Protein AF-H2YXB6-F1 (afdb_monomer_lite)

Structure (mmCIF, N/CA/C/O backbone):
data_AF-H2YXB6-F1
#
_entry.id   AF-H2YXB6-F1
#
loop_
_atom_site.group_PDB
_atom_site.id
_atom_site.type_symbol
_atom_site.label_atom_id
_atom_site.label_alt_id
_atom_site.label_comp_id
_atom_site.label_asym_id
_atom_site.label_entity_id
_atom_site.label_seq_id
_atom_site.pdbx_PDB_ins_code
_atom_site.Cartn_x
_atom_site.Cartn_y
_atom_site.Cartn_z
_atom_site.occupancy
_atom_site.B_iso_or_equiv
_atom_site.auth_seq_id
_atom_site.auth_comp_id
_atom_site.auth_asym_id
_atom_site.auth_atom_id
_atom_site.pdbx_PDB_model_num
ATOM 1 N N . MET A 1 1 ? 23.582 -18.260 -29.327 1.00 61.09 1 MET A N 1
ATOM 2 C CA . MET A 1 1 ? 23.295 -17.232 -28.303 1.00 61.09 1 MET A CA 1
ATOM 3 C C . MET A 1 1 ? 22.100 -16.437 -28.789 1.00 61.09 1 MET A C 1
ATOM 5 O O . MET A 1 1 ? 22.142 -15.973 -29.921 1.00 61.09 1 MET A O 1
ATOM 9 N N . THR A 1 2 ? 21.042 -16.339 -27.988 1.00 71.88 2 THR A N 1
ATOM 10 C CA . THR A 1 2 ? 19.826 -15.595 -28.345 1.00 71.88 2 THR A CA 1
ATOM 11 C C . THR A 1 2 ? 19.766 -14.348 -27.481 1.00 71.88 2 THR A C 1
ATOM 13 O O . THR A 1 2 ? 19.884 -14.447 -26.263 1.00 71.88 2 THR A O 1
ATOM 16 N N . PHE A 1 3 ? 19.602 -13.185 -28.102 1.00 69.69 3 PHE A N 1
ATOM 17 C CA . PHE A 1 3 ? 19.441 -11.920 -27.395 1.00 69.69 3 PHE A CA 1
ATOM 18 C C . PHE A 1 3 ? 17.963 -11.538 -27.416 1.00 69.69 3 PHE A C 1
ATOM 20 O O . PHE A 1 3 ? 17.367 -11.431 -28.486 1.00 69.69 3 PHE A O 1
ATOM 27 N N . ALA A 1 4 ? 17.372 -11.356 -26.238 1.00 70.25 4 ALA A N 1
ATOM 28 C CA . ALA A 1 4 ? 16.024 -10.827 -26.094 1.00 70.25 4 ALA A CA 1
ATOM 29 C C . ALA A 1 4 ? 16.118 -9.343 -25.730 1.00 70.25 4 ALA A C 1
ATOM 31 O O . ALA A 1 4 ? 16.692 -8.990 -24.701 1.00 70.25 4 ALA A O 1
ATOM 32 N N . ALA A 1 5 ? 15.558 -8.481 -26.576 1.00 75.44 5 ALA A N 1
ATOM 33 C CA . ALA A 1 5 ? 15.409 -7.064 -26.283 1.00 75.44 5 ALA A CA 1
ATOM 34 C C . ALA A 1 5 ? 13.977 -6.816 -25.802 1.00 75.44 5 ALA A C 1
ATOM 36 O O . ALA A 1 5 ? 13.029 -6.921 -26.579 1.00 75.44 5 ALA A O 1
ATOM 37 N N . ILE A 1 6 ? 13.819 -6.508 -24.515 1.00 76.81 6 ILE A N 1
ATOM 38 C CA . ILE A 1 6 ? 12.532 -6.119 -23.935 1.00 76.81 6 ILE A CA 1
ATOM 39 C C . ILE A 1 6 ? 12.605 -4.625 -23.647 1.00 76.81 6 ILE A C 1
ATOM 41 O O . ILE A 1 6 ? 13.363 -4.192 -22.784 1.00 76.81 6 ILE A O 1
ATOM 45 N N . GLY A 1 7 ? 11.840 -3.837 -24.400 1.00 81.38 7 GLY A N 1
ATOM 46 C CA . GLY A 1 7 ? 11.783 -2.391 -24.210 1.00 81.38 7 GLY A CA 1
ATOM 47 C C . GLY A 1 7 ? 11.000 -2.003 -22.956 1.00 81.38 7 GLY A C 1
ATOM 48 O O . GLY A 1 7 ? 10.084 -2.721 -22.544 1.00 81.38 7 GLY A O 1
ATOM 49 N N . GLU A 1 8 ? 11.310 -0.826 -22.406 1.00 85.00 8 GLU A N 1
ATOM 50 C CA . GLU A 1 8 ? 10.636 -0.253 -21.230 1.00 85.00 8 GLU A CA 1
ATOM 51 C C . GLU A 1 8 ? 9.112 -0.205 -21.395 1.00 85.00 8 GLU A C 1
ATOM 53 O O . GLU A 1 8 ? 8.368 -0.480 -20.453 1.00 85.00 8 GLU A O 1
ATOM 58 N N . TYR A 1 9 ? 8.657 0.070 -22.623 1.00 87.56 9 TYR A N 1
ATOM 59 C CA . TYR A 1 9 ? 7.245 0.110 -22.995 1.00 87.56 9 TYR A CA 1
ATOM 60 C C . TYR A 1 9 ? 6.495 -1.162 -22.580 1.00 87.56 9 TYR A C 1
ATOM 62 O O . TYR A 1 9 ? 5.398 -1.074 -22.045 1.00 87.56 9 TYR A O 1
ATOM 70 N N . THR A 1 10 ? 7.113 -2.341 -22.715 1.00 86.12 10 THR A N 1
ATOM 71 C CA . THR A 1 10 ? 6.501 -3.624 -22.327 1.00 86.12 10 THR A CA 1
ATOM 72 C C . THR A 1 10 ? 6.133 -3.643 -20.843 1.00 86.12 10 THR A C 1
ATOM 74 O O . THR A 1 10 ? 5.030 -4.041 -20.467 1.00 86.12 10 THR A O 1
ATOM 77 N N . PHE A 1 11 ? 7.045 -3.176 -19.988 1.00 86.31 11 PHE A N 1
ATOM 78 C CA . PHE A 1 11 ? 6.834 -3.134 -18.544 1.00 86.31 11 PHE A CA 1
ATOM 79 C C . PHE A 1 11 ? 5.855 -2.030 -18.143 1.00 86.31 11 PHE A C 1
ATOM 81 O O . PHE A 1 11 ? 5.045 -2.241 -17.240 1.00 86.31 11 PHE A O 1
ATOM 88 N N . GLN A 1 12 ? 5.875 -0.887 -18.833 1.00 88.81 12 GLN A N 1
ATOM 89 C CA . GLN A 1 12 ? 4.898 0.181 -18.615 1.00 88.81 12 GLN A CA 1
ATOM 90 C C . GLN A 1 12 ? 3.479 -0.271 -18.979 1.00 88.81 12 GLN A C 1
ATOM 92 O O . GLN A 1 12 ? 2.558 -0.088 -18.185 1.00 88.81 12 GLN A O 1
ATOM 97 N N . THR A 1 13 ? 3.293 -0.929 -20.127 1.00 91.12 13 THR A N 1
ATOM 98 C CA . THR A 1 13 ? 1.994 -1.487 -20.529 1.00 91.12 13 THR A CA 1
ATOM 99 C C . THR A 1 13 ? 1.521 -2.562 -19.554 1.00 91.12 13 THR A C 1
ATOM 101 O O . THR A 1 13 ? 0.343 -2.588 -19.200 1.00 91.12 13 THR A O 1
ATOM 104 N N . TYR A 1 14 ? 2.426 -3.413 -19.064 1.00 89.81 14 TYR A N 1
ATOM 105 C CA . TYR A 1 14 ? 2.096 -4.399 -18.036 1.00 89.81 14 TYR A CA 1
ATOM 106 C C . TYR A 1 14 ? 1.635 -3.734 -16.730 1.00 89.81 14 TYR A C 1
ATOM 108 O O . TYR A 1 14 ? 0.565 -4.059 -16.217 1.00 89.81 14 TYR A O 1
ATOM 116 N N . GLY A 1 15 ? 2.383 -2.745 -16.227 1.00 89.69 15 GLY A N 1
ATOM 117 C CA . GLY A 1 15 ? 2.002 -1.974 -15.040 1.00 89.69 15 GLY A CA 1
ATOM 118 C C . GLY A 1 15 ? 0.654 -1.266 -15.206 1.00 89.69 15 GLY A C 1
ATOM 119 O O . GLY A 1 15 ? -0.193 -1.322 -14.313 1.00 89.69 15 GLY A O 1
ATOM 120 N N . TYR A 1 16 ? 0.416 -0.668 -16.374 1.00 93.25 16 TYR A N 1
ATOM 121 C CA . TYR A 1 16 ? -0.865 -0.055 -16.720 1.00 93.25 16 TYR A CA 1
ATOM 122 C C . TYR A 1 16 ? -2.009 -1.075 -16.747 1.00 93.25 16 TYR A C 1
ATOM 124 O O . TYR A 1 16 ? -3.095 -0.798 -16.237 1.00 93.25 16 TYR A O 1
ATOM 132 N N . SER A 1 17 ? -1.788 -2.267 -17.306 1.00 94.19 17 SER A N 1
ATOM 133 C CA . SER A 1 17 ? -2.789 -3.338 -17.342 1.00 94.19 17 SER A CA 1
ATOM 134 C C . SER A 1 17 ? -3.177 -3.800 -15.933 1.00 94.19 17 SER A C 1
ATOM 136 O O . SER A 1 17 ? -4.368 -3.912 -15.634 1.00 94.19 17 SER A O 1
ATOM 138 N N . LEU A 1 18 ? -2.199 -3.981 -15.038 1.00 92.75 18 LEU A N 1
ATOM 139 C CA . LEU A 1 18 ? -2.458 -4.329 -13.636 1.00 92.75 18 LEU A CA 1
ATOM 140 C C . LEU A 1 18 ? -3.262 -3.242 -12.916 1.00 92.75 18 LEU A C 1
ATOM 142 O O . LEU A 1 18 ? -4.223 -3.545 -12.206 1.00 92.75 18 LEU A O 1
ATOM 146 N N . TRP A 1 19 ? -2.882 -1.980 -13.111 1.00 93.94 19 TRP A N 1
ATOM 147 C CA . TRP A 1 19 ? -3.572 -0.838 -12.518 1.00 93.94 19 TRP A CA 1
ATOM 148 C C . TRP A 1 19 ? -5.009 -0.695 -13.038 1.00 93.94 19 TRP A C 1
ATOM 150 O O . TRP A 1 19 ? -5.952 -0.656 -12.249 1.00 93.94 19 TRP A O 1
ATOM 160 N N . SER A 1 20 ? -5.194 -0.686 -14.360 1.00 94.12 20 SER A N 1
ATOM 161 C CA . SER A 1 20 ? -6.508 -0.535 -15.005 1.00 94.12 20 SER A CA 1
ATOM 162 C C . SER A 1 20 ? -7.459 -1.691 -14.685 1.00 94.12 20 SER A C 1
ATOM 164 O O . SER A 1 20 ? -8.657 -1.473 -14.508 1.00 94.12 20 SER A O 1
ATOM 166 N N . SER A 1 21 ? -6.924 -2.902 -14.510 1.00 93.81 21 SER A N 1
ATOM 167 C CA . SER A 1 21 ? -7.684 -4.082 -14.073 1.00 93.81 21 SER A CA 1
ATOM 168 C C . SER A 1 21 ? -7.954 -4.109 -12.563 1.00 93.81 21 SER A C 1
ATOM 170 O O . SER A 1 21 ? -8.518 -5.081 -12.064 1.00 93.81 21 SER A O 1
ATOM 172 N N . LYS A 1 22 ? -7.556 -3.066 -11.817 1.00 91.69 22 LYS A N 1
ATOM 173 C CA . LYS A 1 22 ? -7.676 -2.956 -10.351 1.00 91.69 22 LYS A CA 1
ATOM 174 C C . LYS A 1 22 ? -6.973 -4.078 -9.581 1.00 91.69 22 LYS A C 1
ATOM 176 O O . LYS A 1 22 ? -7.301 -4.340 -8.430 1.00 91.69 22 LYS A O 1
ATOM 181 N N . LEU A 1 23 ? -5.969 -4.719 -10.178 1.00 90.94 23 LEU A N 1
ATOM 182 C CA . LEU A 1 23 ? -5.163 -5.739 -9.498 1.00 90.94 23 LEU A CA 1
ATOM 183 C C . LEU A 1 23 ? -4.173 -5.123 -8.497 1.00 90.94 23 LEU A C 1
ATOM 185 O O . LEU A 1 23 ? -3.653 -5.826 -7.637 1.00 90.94 23 LEU A O 1
ATOM 189 N N . LEU A 1 24 ? -3.942 -3.808 -8.579 1.00 90.19 24 LEU A N 1
ATOM 190 C CA . LEU A 1 24 ? -3.168 -3.024 -7.607 1.00 90.19 24 LEU A CA 1
ATOM 191 C C . LEU A 1 24 ? -4.044 -2.393 -6.502 1.00 90.19 24 LEU A C 1
ATOM 193 O O . LEU A 1 24 ? -3.605 -1.474 -5.810 1.00 90.19 24 LEU A O 1
ATOM 197 N N . ASP A 1 25 ? -5.280 -2.874 -6.352 1.00 93.62 25 ASP A N 1
ATOM 198 C CA . ASP A 1 25 ? -6.203 -2.529 -5.271 1.00 93.62 25 ASP A CA 1
ATOM 199 C C . ASP A 1 25 ? -6.288 -3.703 -4.286 1.00 93.62 25 ASP A C 1
ATOM 201 O O . ASP A 1 25 ? -7.024 -4.674 -4.474 1.00 93.62 25 ASP A O 1
ATOM 205 N N . ILE A 1 26 ? -5.458 -3.640 -3.251 1.00 92.75 26 ILE A N 1
ATOM 206 C CA . ILE A 1 26 ? -5.175 -4.748 -2.347 1.00 92.75 26 ILE A CA 1
ATOM 207 C C . ILE A 1 26 ? -5.850 -4.486 -1.006 1.00 92.75 26 ILE A C 1
ATOM 209 O O . ILE A 1 26 ? -5.532 -3.531 -0.296 1.00 92.75 26 ILE A O 1
ATOM 213 N N . TRP A 1 27 ? -6.738 -5.391 -0.610 1.00 92.81 27 TRP A N 1
ATOM 214 C CA . TRP A 1 27 ? -7.248 -5.449 0.755 1.00 92.81 27 TRP A CA 1
ATOM 215 C C . TRP A 1 27 ? -6.324 -6.307 1.611 1.00 92.81 27 TRP A C 1
ATOM 217 O O . TRP A 1 27 ? -6.126 -7.484 1.319 1.00 92.81 27 TRP A O 1
ATOM 227 N N . ILE A 1 28 ? -5.789 -5.732 2.688 1.00 89.19 28 ILE A N 1
ATOM 228 C CA . ILE A 1 28 ? -4.996 -6.485 3.658 1.00 89.19 28 ILE A CA 1
ATOM 229 C C . ILE A 1 28 ? -5.962 -7.258 4.548 1.00 89.19 28 ILE A C 1
ATOM 231 O O . ILE A 1 28 ? -6.602 -6.701 5.447 1.00 89.19 28 ILE A O 1
ATOM 235 N N . THR A 1 29 ? -6.075 -8.552 4.287 1.00 80.38 29 THR A N 1
ATOM 236 C CA . THR A 1 29 ? -6.902 -9.465 5.071 1.00 80.38 29 THR A CA 1
ATOM 237 C C . THR A 1 29 ? -6.117 -10.032 6.258 1.00 80.38 29 THR A C 1
ATOM 239 O O . THR A 1 29 ? -4.886 -10.006 6.308 1.00 80.38 29 THR A O 1
ATOM 242 N N . LYS A 1 30 ? -6.826 -10.546 7.271 1.00 76.62 30 LYS A N 1
ATOM 243 C CA . LYS A 1 30 ? -6.203 -11.052 8.511 1.00 76.62 30 LYS A CA 1
ATOM 244 C C . LYS A 1 30 ? -5.239 -12.215 8.270 1.00 76.62 30 LYS A C 1
ATOM 246 O O . LYS A 1 30 ? -4.326 -12.431 9.060 1.00 76.62 30 LYS A O 1
ATOM 251 N N . ASP A 1 31 ? -5.460 -12.992 7.221 1.00 78.94 31 ASP A N 1
ATOM 252 C CA . ASP A 1 31 ? -4.614 -14.107 6.801 1.00 78.94 31 ASP A CA 1
ATOM 253 C C . ASP A 1 31 ? -3.286 -13.657 6.180 1.00 78.94 31 ASP A C 1
ATOM 255 O O . ASP A 1 31 ? -2.302 -14.383 6.317 1.00 78.94 31 ASP A O 1
ATOM 259 N N . MET A 1 32 ? -3.221 -12.446 5.613 1.00 82.38 32 MET A N 1
ATOM 260 C CA . MET A 1 32 ? -1.979 -11.856 5.094 1.00 82.38 32 MET A CA 1
ATOM 261 C C . MET A 1 32 ? -1.051 -11.354 6.208 1.00 82.38 32 MET A C 1
ATOM 263 O O . MET A 1 32 ? 0.141 -11.149 5.986 1.00 82.38 32 MET A O 1
ATOM 267 N N . LEU A 1 33 ? -1.581 -11.148 7.417 1.00 82.88 33 LEU A N 1
ATOM 268 C CA . LEU A 1 33 ? -0.810 -10.656 8.552 1.00 82.88 33 LEU A CA 1
ATOM 269 C C . LEU A 1 33 ? -0.136 -11.810 9.319 1.00 82.88 33 LEU A C 1
ATOM 271 O O . LEU A 1 33 ? -0.756 -12.854 9.562 1.00 82.88 33 LEU A O 1
ATOM 275 N N . PRO A 1 34 ? 1.112 -11.623 9.796 1.00 84.00 34 PRO A N 1
ATOM 276 C CA . PRO A 1 34 ? 1.762 -12.586 10.680 1.00 84.00 34 PRO A CA 1
ATOM 277 C C . PRO A 1 34 ? 0.901 -12.877 11.916 1.00 84.00 34 PRO A C 1
ATOM 279 O O . PRO A 1 34 ? 0.184 -12.000 12.395 1.00 84.00 34 PRO A O 1
ATOM 282 N N . LYS A 1 35 ? 1.009 -14.084 12.498 1.00 83.75 35 LYS A N 1
ATOM 283 C CA . LYS A 1 35 ? 0.169 -14.532 13.638 1.00 83.75 35 LYS A CA 1
ATOM 284 C C . LYS A 1 35 ? 0.064 -13.502 14.776 1.00 83.75 35 LYS A C 1
ATOM 286 O O . LYS A 1 35 ? -1.021 -13.321 15.318 1.00 83.75 35 LYS A O 1
ATOM 291 N N . LYS A 1 36 ? 1.158 -12.794 15.081 1.00 81.88 36 LYS A N 1
ATOM 292 C CA . LYS A 1 36 ? 1.229 -11.735 16.107 1.00 81.88 36 LYS A CA 1
ATOM 293 C C . LYS A 1 36 ? 0.305 -10.536 15.828 1.00 81.88 36 LYS A C 1
ATOM 295 O O . LYS A 1 36 ? -0.140 -9.886 16.764 1.00 81.88 36 LYS A O 1
ATOM 300 N N . TYR A 1 37 ? 0.004 -10.265 14.560 1.00 79.25 37 TYR A N 1
ATOM 301 C CA . TYR A 1 37 ? -0.752 -9.103 14.090 1.00 79.25 37 TYR A CA 1
ATOM 302 C C . TYR A 1 37 ? -2.114 -9.474 13.481 1.00 79.25 37 TYR A C 1
ATOM 304 O O . TYR A 1 37 ? -2.800 -8.619 12.938 1.00 79.25 37 TYR A O 1
ATOM 312 N N . LYS A 1 38 ? -2.566 -10.730 13.586 1.00 77.75 38 LYS A N 1
ATOM 313 C CA . LYS A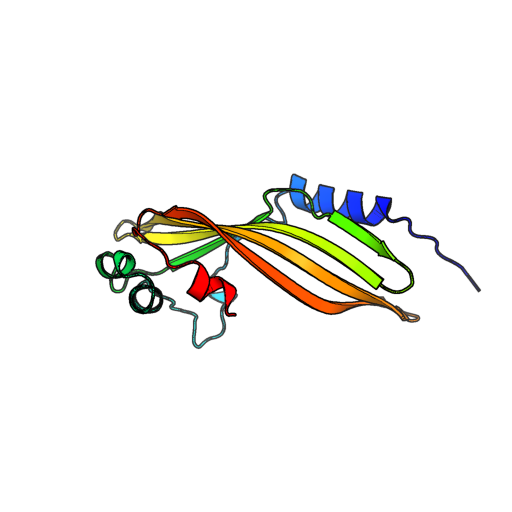 1 38 ? -3.858 -11.156 13.004 1.00 77.75 38 LYS A CA 1
ATOM 314 C C . LYS A 1 38 ? -5.075 -10.393 13.534 1.00 77.75 38 LYS A C 1
ATOM 316 O O . LYS A 1 38 ? -6.095 -10.315 12.853 1.00 77.75 38 LYS A O 1
ATOM 321 N N . ASN A 1 39 ? -4.967 -9.836 14.737 1.00 81.25 39 ASN A N 1
ATOM 322 C CA . ASN A 1 39 ? -6.027 -9.089 15.405 1.00 81.25 39 ASN A CA 1
ATOM 323 C C . ASN A 1 39 ? -5.583 -7.649 15.693 1.00 81.25 39 ASN A C 1
ATOM 325 O O . ASN A 1 39 ? -5.641 -7.205 16.837 1.00 81.25 39 ASN A O 1
ATOM 329 N N . ILE A 1 40 ? -5.114 -6.925 14.670 1.00 86.62 40 ILE A N 1
ATOM 330 C CA . ILE A 1 40 ? -4.865 -5.486 14.810 1.00 86.62 40 ILE A CA 1
ATOM 331 C C . ILE A 1 40 ? -6.184 -4.783 15.160 1.00 86.62 40 ILE A C 1
ATOM 333 O O . ILE A 1 40 ? -7.180 -4.872 14.434 1.00 86.62 40 ILE A O 1
ATOM 337 N N . THR A 1 41 ? -6.170 -4.060 16.276 1.00 89.88 41 THR A N 1
ATOM 338 C CA . THR A 1 41 ? -7.254 -3.180 16.709 1.00 89.88 41 THR A CA 1
ATOM 339 C C . THR A 1 41 ? -6.817 -1.722 16.651 1.00 89.88 41 THR A C 1
ATOM 341 O O . THR A 1 41 ? -5.628 -1.399 16.560 1.00 89.88 41 THR A O 1
ATOM 344 N N . ALA A 1 42 ? -7.792 -0.821 16.751 1.00 89.25 42 ALA A N 1
ATOM 345 C CA . ALA A 1 42 ? -7.570 0.616 16.858 1.00 89.25 42 ALA A CA 1
ATOM 346 C C . ALA A 1 42 ? -6.657 1.003 18.034 1.00 89.25 42 ALA A C 1
ATOM 348 O O . ALA A 1 42 ? -6.048 2.068 17.995 1.00 89.25 42 ALA A O 1
ATOM 349 N N . ASP A 1 43 ? -6.518 0.145 19.049 1.00 88.56 43 ASP A N 1
ATOM 350 C CA . ASP A 1 43 ? -5.688 0.404 20.230 1.00 88.56 43 ASP A CA 1
ATOM 351 C C . ASP A 1 43 ? -4.208 0.576 19.869 1.00 88.56 43 ASP A C 1
ATOM 353 O O . ASP A 1 43 ? -3.523 1.414 20.452 1.00 88.56 43 ASP A O 1
ATOM 357 N N . ILE A 1 44 ? -3.727 -0.156 18.857 1.00 86.75 44 ILE A N 1
ATOM 358 C CA . ILE A 1 44 ? -2.340 -0.050 18.387 1.00 86.75 44 ILE A CA 1
ATOM 359 C C . ILE A 1 44 ? -2.084 1.353 17.823 1.00 86.75 44 ILE A C 1
ATOM 361 O O . ILE A 1 44 ? -1.094 1.992 18.177 1.00 86.75 44 ILE A O 1
ATOM 365 N N . LEU A 1 45 ? -3.008 1.866 17.004 1.00 86.25 45 LEU A N 1
ATOM 366 C CA . LEU A 1 45 ? -2.902 3.209 16.430 1.00 86.25 45 LEU A CA 1
ATOM 367 C C . LEU A 1 45 ? -3.219 4.312 17.445 1.00 86.25 45 LEU A C 1
ATOM 369 O O . LEU A 1 45 ? -2.685 5.411 17.321 1.00 86.25 45 LEU A O 1
ATOM 373 N N . ALA A 1 46 ? -4.021 4.030 18.474 1.00 87.25 46 ALA A N 1
ATOM 374 C CA . ALA A 1 46 ? -4.370 4.986 19.525 1.00 87.25 46 ALA A CA 1
ATOM 375 C C . ALA A 1 46 ? -3.162 5.464 20.350 1.00 87.25 46 ALA A C 1
ATOM 377 O O . ALA A 1 46 ? -3.232 6.538 20.956 1.00 87.25 46 ALA A O 1
ATOM 378 N N . THR A 1 47 ? -2.065 4.699 20.350 1.00 83.94 47 THR A N 1
ATOM 379 C CA . THR A 1 47 ? -0.778 5.084 20.956 1.00 83.94 47 THR A CA 1
ATOM 380 C C . THR A 1 47 ? -0.129 6.265 20.229 1.00 83.94 47 THR A C 1
ATOM 382 O O . THR A 1 47 ? 0.502 7.102 20.866 1.00 83.94 47 THR A O 1
ATOM 385 N N . PHE A 1 48 ? -0.315 6.363 18.910 1.00 82.81 48 PHE A N 1
ATOM 386 C CA . PHE A 1 48 ? 0.325 7.376 18.061 1.00 82.81 48 PHE A CA 1
ATOM 387 C C . PHE A 1 48 ? -0.645 8.476 17.618 1.00 82.81 48 PHE A C 1
ATOM 389 O O . PHE A 1 48 ? -0.261 9.630 17.455 1.00 82.81 48 PHE A O 1
ATOM 396 N N . ILE A 1 49 ? -1.916 8.123 17.427 1.00 86.62 49 ILE A N 1
ATOM 397 C CA . ILE A 1 49 ? -2.962 8.996 16.900 1.00 86.62 49 ILE A CA 1
ATOM 398 C C . ILE A 1 49 ? -4.131 8.971 17.884 1.00 86.62 49 ILE A C 1
ATOM 400 O O . ILE A 1 49 ? -4.938 8.039 17.912 1.00 86.62 49 ILE A O 1
ATOM 404 N N . MET A 1 50 ? -4.250 10.026 18.694 1.00 85.75 50 MET A N 1
ATOM 405 C CA . MET A 1 50 ? -5.219 10.072 19.795 1.00 85.75 50 MET A CA 1
ATOM 406 C C . MET A 1 50 ? -6.671 9.851 19.355 1.00 85.75 50 MET A C 1
ATOM 408 O O . MET A 1 50 ? -7.450 9.277 20.115 1.00 85.75 50 MET A O 1
ATOM 412 N N . GLY A 1 51 ? -7.056 10.244 18.137 1.00 86.62 51 GLY A N 1
ATOM 413 C CA . GLY A 1 51 ? -8.429 10.060 17.668 1.00 86.62 51 GLY A CA 1
ATOM 414 C C . GLY A 1 51 ? -8.847 8.610 17.436 1.00 86.62 51 GLY A C 1
ATOM 415 O O . GLY A 1 51 ? -10.044 8.373 17.290 1.00 86.62 51 GLY A O 1
ATOM 416 N N . PHE A 1 52 ? -7.929 7.636 17.464 1.00 89.62 52 PHE A N 1
ATOM 417 C CA . PHE A 1 52 ? -8.293 6.213 17.493 1.00 89.62 52 PHE A CA 1
ATOM 418 C C . PHE A 1 52 ? -8.764 5.736 18.875 1.00 89.62 52 PHE A C 1
ATOM 420 O O . PHE A 1 52 ? -9.435 4.708 18.949 1.00 89.62 52 PHE A O 1
ATOM 427 N N . LYS A 1 53 ? -8.531 6.496 19.961 1.00 90.75 53 LYS A N 1
ATOM 428 C CA . LYS A 1 53 ? -9.019 6.142 21.312 1.00 90.75 53 LYS A CA 1
ATOM 429 C C . LYS A 1 53 ? -10.543 5.972 21.370 1.00 90.75 53 LYS A C 1
ATOM 431 O O . LYS A 1 53 ? -11.030 5.136 22.125 1.00 90.75 53 LYS A O 1
ATOM 436 N N . LYS A 1 54 ? -11.301 6.705 20.541 1.00 90.56 54 LYS A N 1
ATOM 437 C CA . LYS A 1 54 ? -12.772 6.578 20.446 1.00 90.56 54 LYS A CA 1
ATOM 438 C C . LYS A 1 54 ? -13.241 5.245 19.848 1.00 90.56 54 LYS A C 1
ATOM 440 O O . LYS A 1 54 ? -14.406 4.888 19.976 1.00 90.56 54 LYS A O 1
ATOM 445 N N . PHE A 1 55 ? -12.336 4.504 19.211 1.00 90.31 55 PHE A N 1
ATOM 446 C CA . PHE A 1 55 ? -12.595 3.213 18.580 1.00 90.31 55 PHE A CA 1
ATOM 447 C C . PHE A 1 55 ? -11.943 2.049 19.339 1.00 90.31 55 PHE A C 1
ATOM 449 O O . PHE A 1 55 ? -11.658 1.016 18.741 1.00 90.31 55 PHE A O 1
ATOM 456 N N . LYS A 1 56 ? -11.705 2.201 20.647 1.00 90.31 56 LYS A N 1
ATOM 457 C CA . LYS A 1 56 ? -11.037 1.202 21.493 1.00 90.31 56 LYS A CA 1
ATOM 458 C C . LYS A 1 56 ? -11.565 -0.223 21.262 1.00 90.31 56 LYS A C 1
ATOM 460 O O . LYS A 1 56 ? -12.779 -0.439 21.231 1.00 90.31 56 LYS A O 1
ATOM 465 N N . GLY A 1 57 ? -10.660 -1.186 21.083 1.00 89.50 57 GLY A N 1
ATOM 466 C CA . GLY A 1 57 ? -10.981 -2.599 20.840 1.00 89.50 57 GLY A CA 1
ATOM 467 C C . GLY A 1 57 ? -11.626 -2.916 19.483 1.00 89.50 57 GLY A C 1
ATOM 468 O O . GLY A 1 57 ? -11.942 -4.078 19.219 1.00 89.50 57 GLY A O 1
ATOM 469 N N . ARG A 1 58 ? -11.842 -1.927 18.603 1.00 91.31 58 ARG A N 1
ATOM 470 C CA . ARG A 1 58 ? -12.417 -2.167 17.271 1.00 91.31 58 ARG A CA 1
ATOM 471 C C . ARG A 1 58 ? -11.360 -2.717 16.311 1.00 91.31 58 ARG A C 1
ATOM 473 O O . ARG A 1 58 ? -10.246 -2.192 16.301 1.00 91.31 58 ARG A O 1
ATOM 480 N N . PRO A 1 59 ? -11.691 -3.723 15.482 1.00 91.81 59 PRO A N 1
ATOM 481 C CA . PRO A 1 59 ? -10.786 -4.211 14.447 1.00 91.81 59 PRO A CA 1
ATOM 482 C C . PRO A 1 59 ? -10.472 -3.130 13.414 1.00 91.81 59 PRO A C 1
ATOM 484 O O . PRO A 1 59 ? -11.344 -2.323 13.071 1.00 91.81 59 PRO A O 1
ATOM 487 N N . LEU A 1 60 ? -9.247 -3.161 12.893 1.00 91.44 60 LEU A N 1
ATOM 488 C CA . LEU A 1 60 ? -8.854 -2.372 11.731 1.00 91.44 60 LEU A CA 1
ATOM 489 C C . LEU A 1 60 ? -8.769 -3.246 10.486 1.00 91.44 60 LEU A C 1
ATOM 491 O O . LEU A 1 60 ? -8.384 -4.413 10.551 1.00 91.44 60 LEU A O 1
ATOM 495 N N . GLU A 1 61 ? -9.085 -2.642 9.352 1.00 91.81 61 GLU A N 1
ATOM 496 C CA . GLU A 1 61 ? -8.813 -3.186 8.029 1.00 91.81 61 GLU A CA 1
ATOM 497 C C . GLU A 1 61 ? -8.066 -2.144 7.207 1.00 91.81 61 GLU A C 1
ATOM 499 O O . GLU A 1 61 ? -8.306 -0.942 7.342 1.00 91.81 61 GLU A O 1
ATOM 504 N N . PHE A 1 62 ? -7.175 -2.609 6.341 1.00 93.19 62 PHE A N 1
ATOM 505 C CA . PHE A 1 62 ? -6.370 -1.739 5.499 1.00 93.19 62 PHE A CA 1
ATOM 506 C C . PHE A 1 62 ? -6.621 -2.069 4.037 1.00 93.19 62 PHE A C 1
ATOM 508 O O . PHE A 1 62 ? -6.794 -3.231 3.665 1.00 93.19 62 PHE A O 1
ATOM 515 N N . ARG A 1 63 ? -6.619 -1.036 3.206 1.00 94.56 63 ARG A N 1
ATOM 516 C CA . ARG A 1 63 ? -6.676 -1.150 1.755 1.00 94.56 63 ARG A CA 1
ATOM 517 C C . ARG A 1 63 ? -5.563 -0.300 1.177 1.00 94.56 63 ARG A C 1
ATOM 519 O O . ARG A 1 63 ? -5.429 0.863 1.546 1.00 94.56 63 ARG A O 1
ATOM 526 N N . ILE A 1 64 ? -4.783 -0.885 0.289 1.00 93.94 64 ILE A N 1
ATOM 527 C CA . ILE A 1 64 ? -3.753 -0.200 -0.477 1.00 93.94 64 ILE A CA 1
ATOM 528 C C . ILE A 1 64 ? -4.272 -0.104 -1.901 1.00 93.94 64 ILE A C 1
ATOM 530 O O . ILE A 1 64 ? -4.590 -1.124 -2.500 1.00 93.94 64 ILE A O 1
ATOM 534 N N . ASN A 1 65 ? -4.367 1.103 -2.438 1.00 94.50 65 ASN A N 1
ATOM 535 C CA . ASN A 1 65 ? -4.855 1.322 -3.791 1.00 94.50 65 ASN A CA 1
ATOM 536 C C . ASN A 1 65 ? -3.869 2.185 -4.572 1.00 94.50 65 ASN A C 1
ATOM 538 O O . ASN A 1 65 ? -3.626 3.325 -4.184 1.00 94.50 65 ASN A O 1
ATOM 542 N N . ALA A 1 66 ? -3.333 1.677 -5.679 1.00 94.19 66 ALA A N 1
ATOM 543 C CA . ALA A 1 66 ? -2.518 2.489 -6.577 1.00 94.19 66 ALA A CA 1
ATOM 544 C C . ALA A 1 66 ? -3.373 3.584 -7.241 1.00 94.19 66 ALA A C 1
ATOM 546 O O . ALA A 1 66 ? -4.326 3.298 -7.970 1.00 94.19 66 ALA A O 1
ATOM 547 N N . THR A 1 67 ? -3.043 4.853 -6.996 1.00 94.00 67 THR A N 1
ATOM 548 C CA . THR A 1 67 ? -3.809 5.989 -7.534 1.00 94.00 67 THR A CA 1
ATOM 549 C C . THR A 1 67 ? -3.478 6.269 -8.988 1.00 94.00 67 THR A C 1
ATOM 551 O O . THR A 1 67 ? -4.345 6.735 -9.720 1.00 94.00 67 THR A O 1
ATOM 554 N N . ASN A 1 68 ? -2.256 5.936 -9.401 1.00 93.25 68 ASN A N 1
ATOM 555 C CA . ASN A 1 68 ? -1.752 6.095 -10.758 1.00 93.25 68 ASN A CA 1
ATOM 556 C C . ASN A 1 68 ? -1.058 4.803 -11.230 1.00 93.25 68 ASN A C 1
ATOM 558 O O . ASN A 1 68 ? -0.626 4.001 -10.393 1.00 93.25 68 ASN A O 1
ATOM 562 N N . PRO A 1 69 ? -0.931 4.589 -12.555 1.00 92.50 69 PRO A N 1
ATOM 563 C CA . PRO A 1 69 ? -0.125 3.501 -13.094 1.00 92.50 69 PRO A CA 1
ATOM 564 C C . PRO A 1 69 ? 1.316 3.548 -12.560 1.00 92.50 69 PRO A C 1
ATOM 566 O O . PRO A 1 69 ? 1.880 4.641 -12.446 1.00 92.50 69 PRO A O 1
ATOM 569 N N . PRO A 1 70 ? 1.950 2.392 -12.289 1.00 91.62 70 PRO A N 1
ATOM 570 C CA . PRO A 1 70 ? 3.371 2.344 -11.977 1.00 91.62 70 PRO A CA 1
ATOM 571 C C . PRO A 1 70 ? 4.196 2.969 -13.098 1.00 91.62 70 PRO A C 1
ATOM 573 O O . PRO A 1 70 ? 4.005 2.647 -14.272 1.00 91.62 70 PRO A O 1
ATOM 576 N N . SER A 1 71 ? 5.159 3.805 -12.733 1.00 90.88 71 SER A N 1
ATOM 577 C CA . SER A 1 71 ? 6.193 4.268 -13.659 1.00 90.88 71 SER A CA 1
ATOM 578 C C . SER A 1 71 ? 7.402 3.344 -13.558 1.00 90.88 71 SER A C 1
ATOM 580 O O . SER A 1 71 ? 7.822 2.999 -12.455 1.00 90.88 71 SER A O 1
ATOM 582 N N . LEU A 1 72 ? 7.954 2.933 -14.699 1.00 88.94 72 LEU A N 1
ATOM 583 C CA . LEU A 1 72 ? 9.196 2.164 -14.777 1.00 88.94 72 LEU A CA 1
ATOM 584 C C . LEU A 1 72 ? 10.165 2.840 -15.743 1.00 88.94 72 LEU A C 1
ATOM 586 O O . LEU A 1 72 ? 9.762 3.226 -16.844 1.00 88.94 72 LEU A O 1
ATOM 590 N N . SER A 1 73 ? 11.429 2.936 -15.335 1.00 88.62 73 SER A N 1
ATOM 591 C CA . SER A 1 73 ? 12.540 3.371 -16.182 1.00 88.62 73 SER A CA 1
ATOM 592 C C . SER A 1 73 ? 13.774 2.498 -15.967 1.00 88.62 73 SER A C 1
ATOM 594 O O . SER A 1 73 ? 14.049 2.034 -14.856 1.00 88.62 73 SER A O 1
ATOM 596 N N . PHE A 1 74 ? 14.516 2.267 -17.041 1.00 85.69 74 PHE A N 1
ATOM 597 C CA . PHE A 1 74 ? 15.684 1.403 -17.100 1.00 85.69 74 PHE A CA 1
ATOM 598 C C . PHE A 1 74 ? 16.915 2.264 -17.396 1.00 85.69 74 PHE A C 1
ATOM 600 O O . PHE A 1 74 ? 17.055 2.862 -18.458 1.00 85.69 74 PHE A O 1
ATOM 607 N N . GLY A 1 75 ? 17.816 2.347 -16.423 1.00 81.94 75 GLY A N 1
ATOM 608 C CA . GLY A 1 75 ? 19.163 2.880 -16.594 1.00 81.94 75 GLY A CA 1
ATOM 609 C C . GLY A 1 75 ? 20.178 1.769 -16.863 1.00 81.94 75 GLY A C 1
ATOM 610 O O . GLY A 1 75 ? 19.825 0.597 -17.009 1.00 81.94 75 GLY A O 1
ATOM 611 N N . ASP A 1 76 ? 21.465 2.122 -16.878 1.00 78.25 76 ASP A N 1
ATOM 612 C CA . ASP A 1 76 ? 22.536 1.130 -17.000 1.00 78.25 76 ASP A CA 1
ATOM 613 C C . ASP A 1 76 ? 22.553 0.219 -15.760 1.00 78.25 76 ASP A C 1
ATOM 615 O O . ASP A 1 76 ? 22.925 0.636 -14.663 1.00 78.25 76 ASP A O 1
ATOM 619 N N . LYS A 1 77 ? 22.074 -1.021 -15.935 1.00 76.75 77 LYS A N 1
ATOM 620 C CA . LYS A 1 77 ? 21.929 -2.086 -14.917 1.00 76.75 77 LYS A CA 1
ATOM 621 C C . LYS A 1 77 ? 20.962 -1.805 -13.762 1.00 76.75 77 LYS A C 1
ATOM 623 O O . LYS A 1 77 ? 20.753 -2.704 -12.948 1.00 76.75 77 LYS A O 1
ATOM 628 N N . VAL A 1 78 ? 20.348 -0.624 -13.712 1.00 85.25 78 VAL A N 1
ATOM 629 C CA . VAL A 1 78 ? 19.423 -0.209 -12.649 1.00 85.25 78 VAL A CA 1
ATOM 630 C C . VAL A 1 78 ? 18.025 -0.004 -13.217 1.00 85.25 78 VAL A C 1
ATOM 632 O O . VAL A 1 78 ? 17.841 0.671 -14.222 1.00 85.25 78 VAL A O 1
ATOM 635 N N . VAL A 1 79 ? 17.025 -0.538 -12.533 1.00 87.75 79 VAL A N 1
ATOM 636 C CA . VAL A 1 79 ? 15.605 -0.328 -12.799 1.00 87.75 79 VAL A CA 1
ATOM 637 C C . VAL A 1 79 ? 15.031 0.526 -11.689 1.00 87.75 79 VAL A C 1
ATOM 639 O O . VAL A 1 79 ? 15.186 0.201 -10.513 1.00 87.75 79 VAL A O 1
ATOM 642 N N . ASN A 1 80 ? 14.359 1.607 -12.067 1.00 90.25 80 ASN A N 1
ATOM 643 C CA . ASN A 1 80 ? 13.651 2.483 -11.150 1.00 90.25 80 ASN A CA 1
ATOM 644 C C . ASN A 1 80 ? 12.149 2.302 -11.337 1.00 90.25 80 ASN A C 1
ATOM 646 O O . ASN A 1 80 ? 11.651 2.243 -12.461 1.00 90.25 80 ASN A O 1
ATOM 650 N N . VAL A 1 81 ? 11.432 2.239 -10.223 1.00 90.75 81 VAL A N 1
ATOM 651 C CA . VAL A 1 81 ? 9.982 2.086 -10.175 1.00 90.75 81 VAL A CA 1
ATOM 652 C C . VAL A 1 81 ? 9.408 3.190 -9.301 1.00 90.75 81 VAL A C 1
ATOM 654 O O . VAL A 1 81 ? 9.798 3.334 -8.144 1.00 90.75 81 VAL A O 1
ATOM 657 N N . GLY A 1 82 ? 8.479 3.969 -9.843 1.00 92.56 82 GLY A N 1
ATOM 658 C CA . GLY A 1 82 ? 7.702 4.952 -9.096 1.00 92.56 82 GLY A CA 1
ATOM 659 C C . GLY A 1 82 ? 6.265 4.478 -8.926 1.00 92.56 82 GLY A C 1
ATOM 660 O O . GLY A 1 82 ? 5.613 4.101 -9.901 1.00 92.56 82 GLY A O 1
ATOM 661 N N . LEU A 1 83 ? 5.776 4.510 -7.691 1.00 92.69 83 LEU A N 1
ATOM 662 C CA . LEU A 1 83 ? 4.426 4.109 -7.318 1.00 92.69 83 LEU A CA 1
ATOM 663 C C . LEU A 1 83 ? 3.765 5.223 -6.517 1.00 92.69 83 LEU A C 1
ATOM 665 O O . LEU A 1 83 ? 4.330 5.726 -5.550 1.00 92.69 83 LEU A O 1
ATOM 669 N N . GLU A 1 84 ? 2.539 5.558 -6.891 1.00 94.62 84 GLU A N 1
ATOM 670 C CA . GLU A 1 84 ? 1.674 6.426 -6.104 1.00 94.62 84 GLU A CA 1
ATOM 671 C C . GLU A 1 84 ? 0.485 5.612 -5.616 1.00 94.62 84 GLU A C 1
ATOM 673 O O . GLU A 1 84 ? -0.217 4.972 -6.406 1.00 94.62 84 GLU A O 1
ATOM 678 N N . LEU A 1 85 ? 0.283 5.601 -4.304 1.00 94.94 85 LEU A N 1
ATOM 679 C CA . LEU A 1 85 ? -0.699 4.745 -3.660 1.00 94.94 85 LEU A CA 1
ATOM 680 C C . LEU A 1 85 ? -1.400 5.461 -2.514 1.00 94.94 85 LEU A C 1
ATOM 682 O O . LEU A 1 85 ? -0.830 6.313 -1.843 1.00 94.94 85 LEU A O 1
ATOM 686 N N . ASP A 1 86 ? -2.647 5.085 -2.283 1.00 95.38 86 ASP A N 1
ATOM 687 C CA . ASP A 1 86 ? -3.419 5.485 -1.121 1.00 95.38 86 ASP A CA 1
ATOM 688 C C . ASP A 1 86 ? -3.504 4.304 -0.156 1.00 95.38 86 ASP A C 1
ATOM 690 O O . ASP A 1 86 ? -3.895 3.196 -0.530 1.00 95.38 86 ASP A O 1
ATOM 694 N N . VAL A 1 87 ? -3.144 4.550 1.099 1.00 93.75 87 VAL A N 1
ATOM 695 C CA . VAL A 1 87 ? -3.305 3.632 2.223 1.00 93.75 87 VAL A CA 1
ATOM 696 C C . VAL A 1 87 ? -4.521 4.085 3.018 1.00 93.75 87 VAL A C 1
ATOM 698 O O . VAL A 1 87 ? -4.494 5.079 3.750 1.00 93.75 87 VAL A O 1
ATOM 701 N N . LEU A 1 88 ? -5.609 3.339 2.865 1.00 95.12 88 LEU A N 1
ATOM 702 C CA . LEU A 1 88 ? -6.876 3.589 3.528 1.00 95.12 88 LEU A CA 1
ATOM 703 C C . LEU A 1 88 ? -7.000 2.685 4.751 1.00 95.12 88 LEU A C 1
ATOM 705 O O . LEU A 1 88 ? -6.955 1.459 4.642 1.00 95.12 88 LEU A O 1
ATOM 709 N N . THR A 1 89 ? -7.215 3.299 5.908 1.00 93.50 89 THR A N 1
ATOM 710 C CA . THR A 1 89 ? -7.428 2.602 7.176 1.00 93.50 89 THR A CA 1
ATOM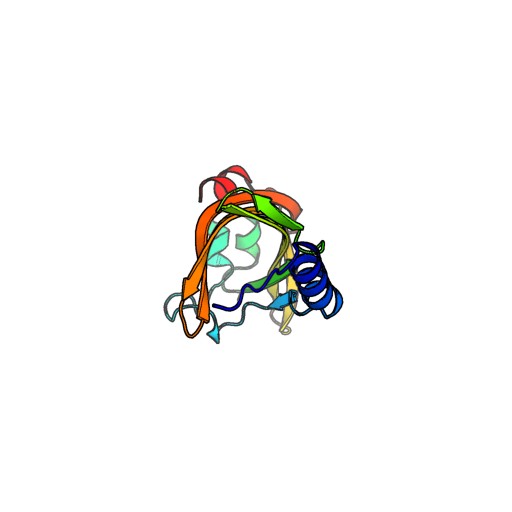 711 C C . THR A 1 89 ? -8.892 2.697 7.566 1.00 93.50 89 THR A C 1
ATOM 713 O O . THR A 1 89 ? -9.426 3.784 7.815 1.00 93.50 89 THR A O 1
ATOM 716 N N . TYR A 1 90 ? -9.535 1.541 7.667 1.00 94.25 90 TYR A N 1
ATOM 717 C CA . TYR A 1 90 ? -10.927 1.393 8.054 1.00 94.25 90 TYR A CA 1
ATOM 718 C C . TYR A 1 90 ? -11.043 0.849 9.473 1.00 94.25 90 TYR A C 1
ATOM 720 O O . TYR A 1 90 ? -10.328 -0.069 9.866 1.00 94.25 90 TYR A O 1
ATOM 728 N N . VAL A 1 91 ? -11.993 1.386 10.230 1.00 93.81 91 VAL A N 1
ATOM 729 C CA . VAL A 1 91 ? -12.434 0.831 11.511 1.00 93.81 91 VAL A CA 1
ATOM 730 C C . VAL A 1 91 ? -13.713 0.040 11.271 1.00 93.81 91 VAL A C 1
ATOM 732 O O . VAL A 1 91 ? -14.667 0.564 10.690 1.00 93.81 91 VAL A O 1
ATOM 735 N N . VAL A 1 92 ? -13.759 -1.205 11.742 1.00 92.56 92 VAL A N 1
ATOM 736 C CA . VAL A 1 92 ? -14.969 -2.035 11.668 1.00 92.56 92 VAL A CA 1
ATOM 737 C C . VAL A 1 92 ? -15.876 -1.716 12.858 1.00 92.56 92 VAL A C 1
ATOM 739 O O . VAL A 1 92 ? -15.532 -1.979 14.015 1.00 92.56 92 VAL A O 1
ATOM 742 N N . LEU A 1 93 ? -17.038 -1.123 12.581 1.00 91.81 93 LEU A N 1
ATOM 743 C CA . LEU A 1 93 ? -18.022 -0.723 13.588 1.00 91.81 93 LEU A CA 1
ATOM 744 C C . LEU A 1 93 ? -18.827 -1.923 14.125 1.00 91.81 93 LEU A C 1
ATOM 746 O O . LEU A 1 93 ? -18.731 -3.044 13.632 1.00 91.81 93 LEU A O 1
ATOM 750 N N . ALA A 1 94 ? -19.638 -1.696 15.166 1.00 90.12 94 ALA A N 1
ATOM 751 C CA . ALA A 1 94 ? -20.428 -2.751 15.819 1.00 90.12 94 ALA A CA 1
ATOM 752 C C . ALA A 1 94 ? -21.414 -3.452 14.874 1.00 90.12 94 ALA A C 1
ATOM 754 O O . ALA A 1 94 ? -21.597 -4.662 14.946 1.00 90.12 94 ALA A O 1
ATOM 755 N N . ASN A 1 95 ? -22.001 -2.689 13.956 1.00 92.12 95 ASN A N 1
ATOM 756 C CA . ASN A 1 95 ? -22.882 -3.167 12.892 1.00 92.12 95 ASN A CA 1
ATOM 757 C C . ASN A 1 95 ? -22.113 -3.789 11.707 1.00 92.12 95 ASN A C 1
ATOM 759 O O . ASN A 1 95 ? -22.703 -4.014 10.656 1.00 92.12 95 ASN A O 1
ATOM 763 N N . LYS A 1 96 ? -20.804 -4.043 11.860 1.00 88.44 96 LYS A N 1
ATOM 764 C CA . LYS A 1 96 ? -19.891 -4.569 10.833 1.00 88.44 96 LYS A CA 1
ATOM 765 C C . LYS A 1 96 ? -19.694 -3.654 9.618 1.00 88.44 96 LYS A C 1
ATOM 767 O O . LYS A 1 96 ? -19.100 -4.089 8.633 1.00 88.44 96 LYS A O 1
ATOM 772 N N . THR A 1 97 ? -20.132 -2.393 9.666 1.00 93.38 97 THR A N 1
ATOM 773 C CA . THR A 1 97 ? -19.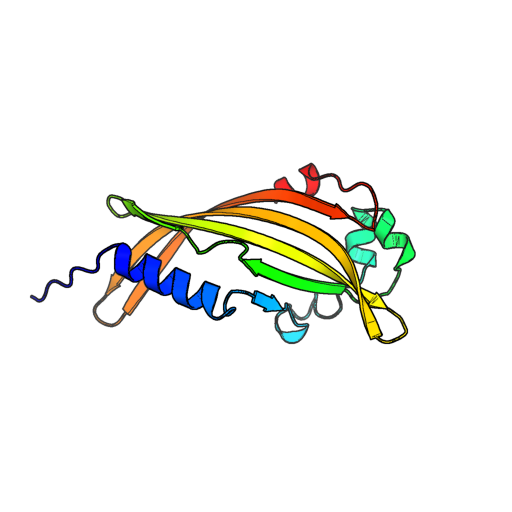818 -1.441 8.595 1.00 93.38 97 THR A CA 1
ATOM 774 C C . THR A 1 97 ? -18.379 -0.947 8.716 1.00 93.38 97 THR A C 1
ATOM 776 O O . THR A 1 97 ? -17.822 -0.840 9.812 1.00 93.38 97 THR A O 1
ATOM 779 N N . LYS A 1 98 ? -17.760 -0.651 7.569 1.00 93.25 98 LYS A N 1
ATOM 780 C CA . LYS A 1 98 ? -16.399 -0.113 7.496 1.00 93.25 98 LYS A CA 1
ATOM 781 C C . LYS A 1 98 ? -16.459 1.411 7.514 1.00 93.25 98 LYS A C 1
ATOM 783 O O . LYS A 1 98 ? -17.014 2.019 6.603 1.00 93.25 98 LYS A O 1
ATOM 788 N N . PHE A 1 99 ? -15.879 2.025 8.536 1.00 94.44 99 PHE A N 1
ATOM 789 C CA . PHE A 1 99 ? -15.739 3.474 8.634 1.00 94.44 99 PHE A CA 1
ATOM 790 C C . PHE A 1 99 ? -14.327 3.885 8.219 1.00 94.44 99 PHE A C 1
ATOM 792 O O . PHE A 1 99 ? -13.361 3.434 8.832 1.00 94.44 99 PHE A O 1
ATOM 799 N N . LEU A 1 100 ? -14.190 4.729 7.191 1.00 94.69 100 LEU A N 1
ATOM 800 C CA . LEU A 1 100 ? -12.884 5.234 6.760 1.00 94.69 100 LEU A CA 1
ATOM 801 C C . LEU A 1 100 ? -12.345 6.215 7.807 1.00 94.69 100 LEU A C 1
ATOM 803 O O . LEU A 1 100 ? -12.797 7.354 7.904 1.00 94.69 100 LEU A O 1
ATOM 807 N N . ALA A 1 101 ? -11.383 5.760 8.604 1.00 92.88 101 ALA A N 1
ATOM 808 C CA . ALA A 1 101 ? -10.816 6.542 9.693 1.00 92.88 101 ALA A CA 1
ATOM 809 C C . ALA A 1 101 ? -9.694 7.469 9.210 1.00 92.88 101 ALA A C 1
ATOM 811 O O . ALA A 1 101 ? -9.549 8.578 9.725 1.00 92.88 101 ALA A O 1
ATOM 812 N N . MET A 1 102 ? -8.910 7.021 8.229 1.00 93.69 102 MET A N 1
ATOM 813 C CA . MET A 1 102 ? -7.726 7.723 7.739 1.00 93.69 102 MET A CA 1
ATOM 814 C C . MET A 1 102 ? -7.424 7.315 6.294 1.00 93.69 102 MET A C 1
ATOM 816 O O . MET A 1 102 ? -7.539 6.138 5.956 1.00 93.69 102 MET A O 1
ATOM 820 N N . ASN A 1 103 ? -7.016 8.278 5.469 1.00 94.62 103 ASN A N 1
ATOM 821 C CA . ASN A 1 103 ? -6.474 8.054 4.133 1.00 94.62 103 ASN A CA 1
ATOM 822 C C . ASN A 1 103 ? -5.123 8.768 4.004 1.00 94.62 103 ASN A C 1
ATOM 824 O O . ASN A 1 103 ? -5.048 10.001 4.082 1.00 94.62 103 ASN A O 1
ATOM 828 N N . LEU A 1 104 ? -4.071 7.981 3.808 1.00 92.81 104 LEU A N 1
ATOM 829 C CA . LEU A 1 104 ? -2.715 8.457 3.579 1.00 92.81 104 LEU A CA 1
ATOM 830 C C . LEU A 1 104 ? -2.367 8.274 2.112 1.00 92.81 104 LEU A C 1
ATOM 832 O O . LEU A 1 104 ? -2.557 7.196 1.568 1.00 92.81 104 LEU A O 1
ATOM 836 N N . HIS A 1 105 ? -1.803 9.297 1.498 1.00 94.62 105 HIS A N 1
ATOM 837 C CA . HIS A 1 105 ? -1.195 9.190 0.188 1.00 94.62 105 HIS A CA 1
ATOM 838 C C . HIS A 1 105 ? 0.298 8.931 0.342 1.00 94.62 105 HIS A C 1
ATOM 840 O O . HIS A 1 105 ? 0.968 9.649 1.084 1.00 94.62 105 HIS A O 1
ATOM 846 N N . ALA A 1 106 ? 0.820 7.933 -0.355 1.00 93.00 106 ALA A N 1
ATOM 847 C CA . ALA A 1 106 ? 2.229 7.606 -0.375 1.00 93.00 106 ALA A CA 1
ATOM 848 C C . ALA A 1 106 ? 2.777 7.705 -1.796 1.00 93.00 106 ALA A C 1
ATOM 850 O O . ALA A 1 106 ? 2.203 7.163 -2.744 1.00 93.00 106 ALA A O 1
ATOM 851 N N . VAL A 1 107 ? 3.925 8.361 -1.914 1.00 93.69 107 VAL A N 1
ATOM 852 C CA . VAL A 1 107 ? 4.749 8.351 -3.119 1.00 93.69 107 VAL A CA 1
ATOM 853 C C . VAL A 1 107 ? 5.973 7.506 -2.808 1.00 93.69 107 VAL A C 1
ATOM 855 O O . VAL A 1 107 ? 6.815 7.891 -1.993 1.00 93.69 107 VAL A O 1
ATOM 858 N N . SER A 1 108 ? 6.052 6.338 -3.433 1.00 91.44 108 SER A N 1
ATOM 859 C CA . SER A 1 108 ? 7.125 5.373 -3.235 1.00 91.44 108 SER A CA 1
ATOM 860 C C . SER A 1 108 ? 8.020 5.301 -4.461 1.00 91.44 108 SER A C 1
ATOM 862 O O . SER A 1 108 ? 7.548 5.249 -5.596 1.00 91.44 108 SER A O 1
ATOM 864 N N . LYS A 1 109 ? 9.331 5.271 -4.231 1.00 91.62 109 LYS A N 1
ATOM 865 C CA . LYS A 1 109 ? 10.334 5.035 -5.266 1.00 91.62 109 LYS A CA 1
ATOM 866 C C . LYS A 1 109 ? 11.158 3.823 -4.873 1.00 91.62 109 LYS A C 1
ATOM 868 O O . LYS A 1 109 ? 11.703 3.771 -3.775 1.00 91.62 109 LYS A O 1
ATOM 873 N N . ALA A 1 110 ? 11.245 2.859 -5.772 1.00 90.62 110 ALA A N 1
ATOM 874 C CA . ALA A 1 110 ? 12.110 1.706 -5.630 1.00 90.62 110 ALA A CA 1
ATOM 875 C C . ALA A 1 110 ? 13.178 1.740 -6.721 1.00 90.62 110 ALA A C 1
ATOM 877 O O . ALA A 1 110 ? 12.881 2.086 -7.863 1.00 90.62 110 ALA A O 1
ATOM 878 N N . SER A 1 111 ? 14.407 1.365 -6.391 1.00 91.31 111 SER A N 1
ATOM 879 C CA . SER A 1 111 ? 15.444 1.094 -7.381 1.00 91.31 111 SER A CA 1
ATOM 880 C C . SER A 1 111 ? 16.071 -0.265 -7.127 1.00 91.31 111 SER A C 1
ATOM 882 O O . SER A 1 111 ? 16.107 -0.758 -5.996 1.00 91.31 111 SER A O 1
ATOM 884 N N . GLY A 1 112 ? 16.523 -0.914 -8.189 1.00 90.25 112 GLY A N 1
ATOM 885 C CA . GLY A 1 112 ? 16.970 -2.291 -8.116 1.00 90.25 112 GLY A CA 1
ATOM 886 C C . GLY A 1 112 ? 17.643 -2.766 -9.386 1.00 90.25 112 GLY A C 1
ATOM 887 O O . GLY A 1 112 ? 17.745 -2.025 -10.354 1.00 90.25 112 GLY A O 1
ATOM 888 N N . ASN A 1 113 ? 18.070 -4.021 -9.393 1.00 87.50 113 ASN A N 1
ATOM 889 C CA . ASN A 1 113 ? 18.711 -4.641 -10.545 1.00 87.50 113 ASN A CA 1
ATOM 890 C C . ASN A 1 113 ? 17.876 -5.836 -11.008 1.00 87.50 113 ASN A C 1
ATOM 892 O O . ASN A 1 113 ? 17.268 -6.5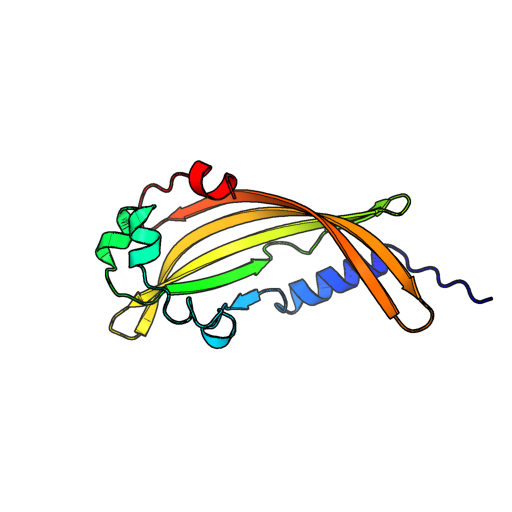32 -10.191 1.00 87.50 113 ASN A O 1
ATOM 896 N N . ILE A 1 114 ? 17.879 -6.105 -12.311 1.00 82.62 114 ILE A N 1
ATOM 897 C CA . ILE A 1 114 ? 17.297 -7.325 -12.874 1.00 82.62 114 ILE A CA 1
ATOM 898 C C . ILE A 1 114 ? 18.438 -8.242 -13.288 1.00 82.62 114 ILE A C 1
ATOM 900 O O . ILE A 1 114 ? 19.312 -7.859 -14.062 1.00 82.62 114 ILE A O 1
ATOM 904 N N . THR A 1 115 ? 18.420 -9.464 -12.777 1.00 80.75 115 THR A N 1
ATOM 905 C CA . THR A 1 115 ? 19.322 -10.533 -13.190 1.00 80.75 115 THR A CA 1
ATOM 906 C C . THR A 1 115 ? 18.523 -11.597 -13.919 1.00 80.75 115 THR A C 1
ATOM 908 O O . THR A 1 115 ? 17.442 -11.996 -13.490 1.00 80.75 115 THR A O 1
ATOM 911 N N . VAL A 1 116 ? 19.037 -12.057 -15.053 1.00 77.50 116 VAL A N 1
ATOM 912 C CA . VAL A 1 116 ? 18.430 -13.145 -15.822 1.00 77.50 116 VAL A CA 1
ATOM 913 C C . VAL A 1 116 ? 19.390 -14.320 -15.773 1.00 77.50 116 VAL A C 1
ATOM 915 O O . VAL A 1 116 ? 20.573 -14.160 -16.064 1.00 77.50 116 VAL A O 1
ATOM 918 N N . ASN A 1 117 ? 18.891 -15.482 -15.363 1.00 78.81 117 ASN A N 1
ATOM 919 C CA . ASN A 1 117 ? 19.600 -16.750 -15.506 1.00 78.81 117 ASN A CA 1
ATOM 920 C C . ASN A 1 117 ? 18.863 -17.648 -16.512 1.00 78.81 117 ASN A C 1
ATOM 922 O O . ASN A 1 117 ? 17.831 -17.249 -17.050 1.00 78.81 117 ASN A O 1
ATOM 926 N N . ASP A 1 118 ? 19.367 -18.862 -16.740 1.00 73.50 118 ASP A N 1
ATOM 927 C CA . ASP A 1 118 ? 18.866 -19.772 -17.784 1.00 73.50 118 ASP A CA 1
ATOM 928 C C . ASP A 1 118 ? 17.377 -20.158 -17.651 1.00 73.50 118 ASP A C 1
ATOM 930 O O . ASP A 1 118 ? 16.796 -20.681 -18.598 1.00 73.50 118 ASP A O 1
ATOM 934 N N . VAL A 1 119 ? 16.742 -19.911 -16.495 1.00 79.31 119 VAL A N 1
ATOM 935 C CA . VAL A 1 119 ? 15.366 -20.358 -16.205 1.00 79.31 119 VAL A CA 1
ATOM 936 C C . VAL A 1 119 ? 14.438 -19.216 -15.771 1.00 79.31 119 VAL A C 1
ATOM 938 O O . VAL A 1 119 ? 13.221 -19.332 -15.904 1.00 79.31 119 VAL A O 1
ATOM 941 N N . LYS A 1 120 ? 14.963 -18.105 -15.235 1.00 81.25 120 LYS A N 1
ATOM 942 C CA . LYS A 1 120 ? 14.138 -17.020 -14.684 1.00 81.25 120 LYS A CA 1
ATOM 943 C C . LYS A 1 120 ? 14.814 -15.650 -14.715 1.00 81.25 120 LYS A C 1
ATOM 945 O O . LYS A 1 120 ? 16.017 -15.511 -14.501 1.00 81.25 120 LYS A O 1
ATOM 950 N N . ALA A 1 121 ? 13.985 -14.621 -14.866 1.00 77.81 121 ALA A N 1
ATOM 951 C CA . ALA A 1 121 ? 14.334 -13.251 -14.516 1.00 77.81 121 ALA A CA 1
ATOM 952 C C . ALA A 1 121 ? 14.035 -13.016 -13.027 1.00 77.81 121 ALA A C 1
ATOM 954 O O . ALA A 1 121 ? 12.942 -13.321 -12.549 1.00 77.81 121 ALA A O 1
ATOM 955 N N . THR A 1 122 ? 15.007 -12.489 -12.289 1.00 82.31 122 THR A N 1
ATOM 956 C CA . THR A 1 122 ? 14.882 -12.123 -10.876 1.00 82.31 122 THR A CA 1
ATOM 957 C C . THR A 1 122 ? 15.134 -10.628 -10.738 1.00 82.31 122 THR A C 1
ATOM 959 O O . THR A 1 122 ? 16.151 -10.122 -11.201 1.00 82.31 122 THR A O 1
ATOM 962 N N . ALA A 1 123 ? 14.214 -9.915 -10.096 1.00 81.19 123 ALA A N 1
ATOM 963 C CA . ALA A 1 123 ? 14.408 -8.519 -9.730 1.00 81.19 123 ALA A CA 1
ATOM 964 C C . ALA A 1 123 ? 14.838 -8.435 -8.262 1.00 81.19 123 ALA A C 1
ATOM 966 O O . ALA A 1 123 ? 14.240 -9.078 -7.397 1.00 81.19 123 ALA A O 1
ATOM 967 N N . HIS A 1 124 ? 15.866 -7.641 -7.983 1.00 86.12 124 HIS A N 1
ATOM 968 C CA . HIS A 1 124 ? 16.308 -7.332 -6.631 1.00 86.12 124 HIS A CA 1
ATOM 969 C C . HIS A 1 124 ? 16.120 -5.844 -6.368 1.00 86.12 124 HIS A C 1
ATOM 971 O O . HIS A 1 124 ? 16.664 -5.029 -7.106 1.00 86.12 124 HIS A O 1
ATOM 977 N N . VAL A 1 125 ? 15.359 -5.498 -5.330 1.00 84.94 125 VAL A N 1
ATOM 978 C CA . VAL A 1 125 ? 15.149 -4.107 -4.912 1.00 84.94 125 VAL A CA 1
ATOM 979 C C . VAL A 1 125 ? 16.257 -3.724 -3.938 1.00 84.94 125 VAL A C 1
ATOM 981 O O . VAL A 1 125 ? 16.352 -4.297 -2.857 1.00 84.94 125 VAL A O 1
ATOM 984 N N . SER A 1 126 ? 17.086 -2.764 -4.339 1.00 85.62 126 SER A N 1
ATOM 985 C CA . SER A 1 126 ? 18.249 -2.288 -3.584 1.00 85.62 126 SER A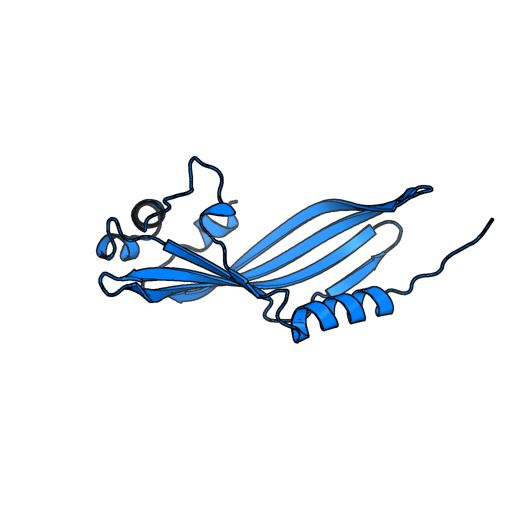 CA 1
ATOM 986 C C . SER A 1 126 ? 17.906 -1.104 -2.679 1.00 85.62 126 SER A C 1
ATOM 988 O O . SER A 1 126 ? 18.484 -0.958 -1.605 1.00 85.62 126 SER A O 1
ATOM 990 N N . LEU A 1 127 ? 16.972 -0.251 -3.104 1.00 86.12 127 LEU A N 1
ATOM 991 C CA . LEU A 1 127 ? 16.506 0.901 -2.339 1.00 86.12 127 LEU A CA 1
ATOM 992 C C . LEU A 1 127 ? 14.992 1.013 -2.472 1.00 86.12 127 LEU A C 1
ATOM 994 O O . LEU A 1 127 ? 14.454 0.900 -3.570 1.00 86.12 127 LEU A O 1
ATOM 998 N N . LEU A 1 128 ? 14.320 1.276 -1.357 1.00 88.19 128 LEU A N 1
ATOM 999 C CA . LEU A 1 128 ? 12.908 1.623 -1.314 1.00 88.19 128 LEU A CA 1
ATOM 1000 C C . LEU A 1 128 ? 12.761 2.857 -0.429 1.00 88.19 128 LEU A C 1
ATOM 1002 O O . LEU A 1 128 ? 13.133 2.826 0.740 1.00 88.19 128 LEU A O 1
ATOM 1006 N N . THR A 1 129 ? 12.224 3.933 -0.986 1.00 88.50 129 THR A N 1
ATOM 1007 C CA . THR A 1 129 ? 11.836 5.126 -0.235 1.00 88.50 129 THR A CA 1
ATOM 1008 C C . THR A 1 129 ? 10.337 5.335 -0.366 1.00 88.50 129 THR A C 1
ATOM 1010 O O . THR A 1 129 ? 9.748 5.066 -1.415 1.00 88.50 129 THR A O 1
ATOM 1013 N N . ALA A 1 130 ? 9.702 5.801 0.704 1.00 88.38 130 ALA A N 1
ATOM 1014 C CA . ALA A 1 130 ? 8.292 6.150 0.715 1.00 88.38 130 ALA A CA 1
ATOM 1015 C C . ALA A 1 130 ? 8.110 7.487 1.431 1.00 88.38 130 ALA A C 1
ATOM 1017 O O . ALA A 1 130 ? 8.652 7.704 2.512 1.00 88.38 130 ALA A O 1
ATOM 1018 N N . HIS A 1 131 ? 7.343 8.383 0.819 1.00 90.50 131 HIS A N 1
ATOM 1019 C CA . HIS A 1 131 ? 6.946 9.645 1.426 1.00 90.50 131 HIS A CA 1
ATOM 1020 C C . HIS A 1 131 ? 5.438 9.667 1.592 1.00 90.50 131 HIS A C 1
ATOM 1022 O O . HIS A 1 131 ? 4.703 9.598 0.608 1.00 90.50 131 HIS A O 1
ATOM 1028 N N . PHE A 1 132 ? 4.986 9.786 2.835 1.00 89.75 132 PHE A N 1
ATOM 1029 C CA . PHE A 1 132 ? 3.575 9.835 3.176 1.00 89.75 132 PHE A CA 1
ATOM 1030 C C . PHE A 1 132 ? 3.093 11.278 3.337 1.00 89.75 132 PHE A C 1
ATOM 1032 O O . PHE A 1 132 ? 3.787 12.142 3.876 1.00 89.75 132 PHE A O 1
ATOM 1039 N N . SER A 1 133 ? 1.860 11.523 2.907 1.00 91.19 133 SER A N 1
ATOM 1040 C CA . SER A 1 133 ? 1.082 12.731 3.167 1.00 91.19 133 SER A CA 1
ATOM 1041 C C . SER A 1 133 ? -0.354 12.351 3.532 1.00 91.19 133 SER A C 1
ATOM 1043 O O . SER A 1 133 ? -0.830 11.264 3.210 1.00 91.19 133 SER A O 1
ATOM 1045 N N . ILE A 1 134 ? -1.063 13.222 4.247 1.00 90.81 134 ILE A N 1
ATOM 1046 C CA . ILE A 1 134 ? -2.449 12.951 4.648 1.00 90.81 134 ILE A CA 1
ATOM 1047 C C . ILE A 1 134 ? -3.379 13.510 3.581 1.00 90.81 134 ILE A C 1
ATOM 1049 O O . ILE A 1 134 ? -3.359 14.712 3.325 1.00 90.81 134 ILE A O 1
ATOM 1053 N N . LYS A 1 135 ? -4.237 12.657 3.014 1.00 90.25 135 LYS A N 1
ATOM 1054 C CA . LYS A 1 135 ? -5.354 13.106 2.173 1.00 90.25 135 LYS A CA 1
ATOM 1055 C C . LYS A 1 135 ? -6.560 13.467 3.023 1.00 90.25 135 LYS A C 1
ATOM 1057 O O . LYS A 1 135 ? -7.095 14.563 2.905 1.00 90.25 135 LYS A O 1
ATOM 1062 N N . THR A 1 136 ? -6.992 12.552 3.890 1.00 91.25 136 THR A N 1
ATOM 1063 C CA . THR A 1 136 ? -8.129 12.780 4.790 1.00 91.25 136 THR A CA 1
ATOM 1064 C C . THR A 1 136 ? -7.935 12.074 6.129 1.00 91.25 136 THR A C 1
ATOM 1066 O O . THR A 1 136 ? -7.283 11.034 6.227 1.00 91.25 136 THR A O 1
ATOM 1069 N N . SER A 1 137 ? -8.520 12.638 7.187 1.00 91.38 137 SER A N 1
ATOM 1070 C CA . SER A 1 137 ? -8.496 12.054 8.527 1.00 91.38 137 SER A CA 1
ATOM 1071 C C . SER A 1 137 ? -9.790 12.350 9.273 1.00 91.38 137 SER A C 1
ATOM 1073 O O . SER A 1 137 ? -10.124 13.505 9.525 1.00 91.38 137 SER A O 1
ATOM 1075 N N . ALA A 1 138 ? -10.497 11.298 9.680 1.00 89.94 138 ALA A N 1
ATOM 1076 C CA . ALA A 1 138 ? -11.644 11.379 10.588 1.00 89.94 138 ALA A CA 1
ATOM 1077 C C . ALA A 1 138 ? -11.242 11.144 12.061 1.00 89.94 138 ALA A C 1
ATOM 1079 O O . ALA A 1 138 ? -12.084 11.135 12.970 1.00 89.94 138 ALA A O 1
ATOM 1080 N N . VAL A 1 139 ? -9.947 10.931 12.308 1.00 86.69 139 VAL A N 1
ATOM 1081 C CA . VAL A 1 139 ? -9.331 10.711 13.627 1.00 86.69 139 VAL A CA 1
ATOM 1082 C C . VAL A 1 139 ? -8.515 11.924 14.093 1.00 86.69 139 VAL A C 1
ATOM 1084 O O . VAL A 1 139 ? -7.768 11.837 15.062 1.00 86.69 139 VAL A O 1
ATOM 1087 N N . GLY A 1 140 ? -8.694 13.076 13.446 1.00 84.06 140 GLY A N 1
ATOM 1088 C CA . GLY A 1 140 ? -8.045 14.331 13.823 1.00 84.06 140 GLY A CA 1
ATOM 1089 C C . GLY A 1 140 ? -6.607 14.436 13.319 1.00 84.06 140 GLY A C 1
ATOM 1090 O O . GLY A 1 140 ? -6.258 13.867 12.284 1.00 84.06 140 GLY A O 1
ATOM 1091 N N . PHE A 1 141 ? -5.786 15.205 14.035 1.00 83.06 141 PHE A N 1
ATOM 1092 C CA . PHE A 1 141 ? -4.400 15.464 13.655 1.00 83.06 141 PHE A CA 1
ATOM 1093 C C . PHE A 1 141 ? -3.553 14.184 13.693 1.00 83.06 141 PHE A C 1
ATOM 1095 O O . PHE A 1 141 ? -3.588 13.434 14.670 1.00 83.06 141 PHE A O 1
ATOM 1102 N N . ILE A 1 142 ? -2.776 13.962 12.633 1.00 82.00 142 ILE A N 1
ATOM 1103 C CA . ILE A 1 142 ? -1.836 12.848 12.514 1.00 82.00 142 ILE A CA 1
ATOM 1104 C C . ILE A 1 142 ? -0.447 13.450 12.265 1.00 82.00 142 ILE A C 1
ATOM 1106 O O . ILE A 1 142 ? -0.260 14.149 11.267 1.00 82.00 142 ILE A O 1
ATOM 1110 N N . PRO A 1 143 ? 0.538 13.207 13.141 1.00 76.12 143 PRO A N 1
ATOM 1111 C CA . PRO A 1 143 ? 1.900 13.671 12.916 1.00 76.12 143 PRO A CA 1
ATOM 1112 C C . PRO A 1 143 ? 2.568 12.822 11.822 1.00 76.12 143 PRO A C 1
ATOM 1114 O O . PRO A 1 143 ? 3.052 11.723 12.083 1.00 76.12 143 PRO A O 1
ATOM 1117 N N . ILE A 1 144 ? 2.609 13.339 10.588 1.00 73.75 144 ILE A N 1
ATOM 1118 C CA . ILE A 1 144 ? 3.204 12.664 9.412 1.00 73.75 144 ILE A CA 1
ATOM 1119 C C . ILE A 1 144 ? 4.673 12.281 9.656 1.00 73.75 144 ILE A C 1
ATOM 1121 O O . ILE A 1 144 ? 5.143 11.260 9.159 1.00 73.75 144 ILE A O 1
ATOM 1125 N N . SER A 1 145 ? 5.393 13.059 10.468 1.00 74.00 145 SER A N 1
ATOM 1126 C CA . SER A 1 145 ? 6.782 12.783 10.847 1.00 74.00 145 SER A CA 1
ATOM 1127 C C . SER A 1 145 ? 6.973 11.414 11.502 1.00 74.00 145 SER A C 1
ATOM 1129 O O . SER A 1 145 ? 8.020 10.810 11.310 1.00 74.00 145 SER A O 1
ATOM 1131 N N . VAL A 1 146 ? 5.967 10.894 12.215 1.00 67.06 146 VAL A N 1
ATOM 1132 C CA . VAL A 1 146 ? 6.013 9.552 12.821 1.00 67.06 146 VAL A CA 1
ATOM 1133 C C . VAL A 1 146 ? 5.918 8.454 11.756 1.00 67.06 146 VAL A C 1
ATOM 1135 O O . VAL A 1 146 ? 6.448 7.367 11.950 1.00 67.06 146 VAL A O 1
ATOM 1138 N N . MET A 1 147 ? 5.267 8.731 10.624 1.00 67.31 147 MET A N 1
ATOM 1139 C CA . MET A 1 147 ? 5.084 7.771 9.530 1.00 67.31 147 MET A CA 1
ATOM 1140 C C . ME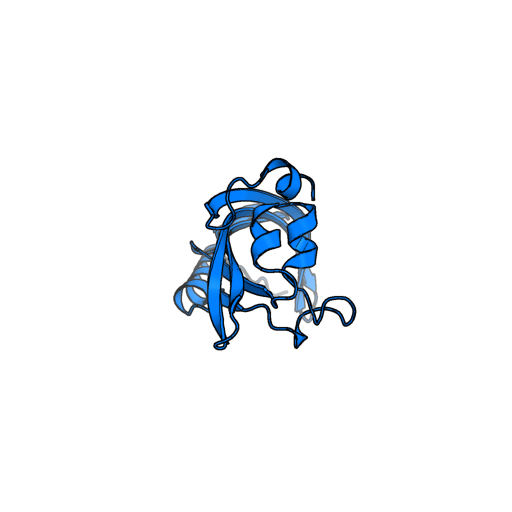T A 1 147 ? 6.240 7.772 8.527 1.00 67.31 147 MET A C 1
ATOM 1142 O O . MET A 1 147 ? 6.507 6.739 7.936 1.00 67.31 147 MET A O 1
ATOM 1146 N N . ASN A 1 148 ? 6.941 8.900 8.366 1.00 66.38 148 ASN A N 1
ATOM 1147 C CA . ASN A 1 148 ? 8.106 9.026 7.477 1.00 66.38 148 ASN A CA 1
ATOM 1148 C C . ASN A 1 148 ? 9.443 8.628 8.139 1.00 66.38 148 ASN A C 1
ATOM 1150 O O . ASN A 1 148 ? 10.486 8.747 7.505 1.00 66.38 148 ASN A O 1
ATOM 1154 N N . TYR A 1 149 ? 9.434 8.233 9.418 1.00 55.69 149 TYR A N 1
ATOM 1155 C CA . TYR A 1 149 ? 10.637 7.815 10.156 1.00 55.69 149 TYR A CA 1
ATOM 1156 C C . TYR A 1 149 ? 10.917 6.302 10.070 1.00 55.69 149 TYR A C 1
ATOM 1158 O O . TYR A 1 149 ? 11.943 5.850 10.578 1.00 55.69 149 TYR A O 1
ATOM 1166 N N . PHE A 1 150 ? 10.001 5.539 9.465 1.00 41.19 150 PHE A N 1
ATOM 1167 C CA . PHE A 1 150 ? 10.121 4.107 9.177 1.00 41.19 150 PHE A CA 1
ATOM 1168 C C . PHE A 1 150 ? 10.321 3.891 7.678 1.00 41.19 150 PHE A C 1
ATOM 1170 O O . PHE A 1 150 ? 11.004 2.902 7.336 1.00 41.19 150 PHE A O 1
#

Organism: Ciona savignyi (NCBI:txid51511)

Sequence (150 aa):
MTFAAIGEYTFQTYGYSLWSSKLLDIWITKDMLPKKYKNITADILATFIMGFKKFKGRPLEFRINATNPPSLSFGDKVVNVGLELDVLTYVVLANKTKFLAMNLHAVSKASGNITVNDVKATAHVSLLTAHFSIKTSAVGFIPISVMNYF

Foldseek 3Di:
DDDDDDDQVNVQVVLVVCQVVQVQWDKDALVNDDPVCSFDFLVVVCVQQVLSVVRPSWGKIKIKHFPDGWDWDDDDQKIKIKTKIKIWIWTQDPVRDTDGAFIKIKIKMWMWGWDDDPPDIDTDTPDIAIQIDGPDHPSPDGDSVVVRVD

Secondary structure (DSSP, 8-state):
-------HHHHHHHHHHHHHTTTTEEEE-TTTS-GGGTT-BHHHHHTT-GGGGGGTT-BEEEEEEESSPPEEEE-SS-EEEEEEEEEEEEEE-TTSPEEEEEEEEEEEEEEEEEEE-SS-EEEEEEEEEEEEEEEEESS----HHHHTT-

InterPro domains:
  IPR001124 Lipid-binding serum glycoprotein, C-terminal [PF02886] (5-146)
  IPR017943 Bactericidal permeability-increasing protein, alpha/beta domain superfamily [SSF55394] (3-148)
  IPR032942 BPI/LBP/Plunc family [PTHR10504] (1-145)

pLDDT: mean 86.62, std 8.27, range [41.19, 95.38]

Radius of gyration: 18.86 Å; chains: 1; bounding box: 46×36×50 Å